Protein AF-A0A8H5HM25-F1 (afdb_monomer_lite)

Structure (mmCIF, N/CA/C/O backbone):
data_AF-A0A8H5HM25-F1
#
_entry.id   AF-A0A8H5HM25-F1
#
loop_
_atom_site.group_PDB
_atom_site.id
_atom_site.type_symbol
_atom_site.label_atom_id
_atom_site.label_alt_id
_atom_site.label_comp_id
_atom_site.label_asym_id
_atom_site.label_entity_id
_atom_site.label_seq_id
_atom_site.pdbx_PDB_ins_code
_atom_site.Cartn_x
_atom_site.Cartn_y
_atom_site.Cartn_z
_atom_site.occupancy
_atom_site.B_iso_or_equiv
_atom_site.auth_seq_id
_atom_site.auth_comp_id
_atom_site.auth_asym_id
_atom_site.auth_atom_id
_atom_site.pdbx_PDB_model_num
ATOM 1 N N . MET A 1 1 ? -2.524 5.135 -5.462 1.00 77.12 1 MET A N 1
ATOM 2 C CA . MET A 1 1 ? -3.216 6.139 -4.609 1.00 77.12 1 MET A CA 1
ATOM 3 C C . MET A 1 1 ? -2.762 6.117 -3.146 1.00 77.12 1 MET A C 1
ATOM 5 O O . MET A 1 1 ? -2.732 7.185 -2.550 1.00 77.12 1 MET A O 1
ATOM 9 N N . PHE A 1 2 ? -2.392 4.978 -2.553 1.00 86.69 2 PHE A N 1
ATOM 10 C CA . PHE A 1 2 ? -1.808 4.938 -1.196 1.00 86.69 2 PHE A CA 1
ATOM 11 C C . PHE A 1 2 ? -0.274 4.960 -1.229 1.00 86.69 2 PHE A C 1
ATOM 13 O O . PHE A 1 2 ? 0.352 5.493 -0.325 1.00 86.69 2 PHE A O 1
ATOM 20 N N . GLU A 1 3 ? 0.310 4.503 -2.332 1.00 87.69 3 GLU A N 1
ATOM 21 C CA . GLU A 1 3 ? 1.732 4.549 -2.685 1.00 87.69 3 GLU A CA 1
ATOM 22 C C . GLU A 1 3 ? 2.298 5.980 -2.701 1.00 87.69 3 GLU A C 1
ATOM 24 O O . GLU A 1 3 ? 3.501 6.180 -2.581 1.00 87.69 3 GLU A O 1
ATOM 29 N N . HIS A 1 4 ? 1.435 6.993 -2.815 1.00 89.25 4 HIS A N 1
ATOM 30 C CA . HIS A 1 4 ? 1.814 8.411 -2.784 1.00 89.25 4 HIS A CA 1
ATOM 31 C C . HIS A 1 4 ? 1.594 9.064 -1.415 1.00 89.25 4 HIS A C 1
ATOM 33 O O . HIS A 1 4 ? 1.880 10.246 -1.237 1.00 89.25 4 HIS A O 1
ATOM 39 N N . MET A 1 5 ? 1.054 8.325 -0.446 1.00 89.56 5 MET A N 1
ATOM 40 C CA . MET A 1 5 ? 0.848 8.811 0.913 1.00 89.56 5 MET A CA 1
ATOM 41 C C . MET A 1 5 ? 2.062 8.460 1.783 1.00 89.56 5 MET A C 1
ATOM 43 O O . MET A 1 5 ? 2.823 7.536 1.491 1.00 89.56 5 MET A O 1
ATOM 47 N N . LYS A 1 6 ? 2.252 9.220 2.866 1.00 86.56 6 LYS A N 1
ATOM 48 C CA . LYS A 1 6 ? 3.346 9.005 3.832 1.00 86.56 6 LYS A CA 1
ATOM 49 C C . LYS A 1 6 ? 2.819 8.783 5.247 1.00 86.56 6 LYS A C 1
ATOM 51 O O . LYS A 1 6 ? 3.175 7.806 5.896 1.00 86.56 6 LYS A O 1
ATOM 56 N N . ASN A 1 7 ? 1.921 9.652 5.715 1.00 89.56 7 ASN A N 1
ATOM 57 C CA . ASN A 1 7 ? 1.334 9.535 7.049 1.00 89.56 7 ASN A CA 1
ATOM 58 C C . ASN A 1 7 ? 0.033 8.716 7.016 1.00 89.56 7 ASN A C 1
ATOM 60 O O . ASN A 1 7 ? -1.070 9.266 6.957 1.00 89.56 7 ASN A O 1
ATOM 64 N N . TYR A 1 8 ? 0.173 7.388 7.041 1.00 87.44 8 TYR A N 1
ATOM 65 C CA . TYR A 1 8 ? -0.972 6.477 7.002 1.00 87.44 8 TYR A CA 1
ATOM 66 C C . TYR A 1 8 ? -1.855 6.580 8.249 1.00 87.44 8 TYR A C 1
ATOM 68 O O . TYR A 1 8 ? -3.067 6.444 8.130 1.00 87.44 8 TYR A O 1
ATOM 76 N N . GLN A 1 9 ? -1.293 6.887 9.422 1.00 85.50 9 GLN A N 1
ATOM 77 C CA . GLN A 1 9 ? -2.059 7.010 10.666 1.00 85.50 9 GLN A CA 1
ATOM 78 C C . GLN A 1 9 ? -3.106 8.128 10.583 1.00 85.50 9 GLN A C 1
ATOM 80 O O . GLN A 1 9 ? -4.294 7.880 10.781 1.00 85.50 9 GLN A O 1
ATOM 85 N N . VAL A 1 10 ? -2.686 9.348 10.236 1.00 89.56 10 VAL A N 1
ATOM 86 C CA . VAL A 1 10 ? -3.601 10.498 10.116 1.00 89.56 10 VAL A CA 1
ATOM 87 C C . VAL A 1 10 ? -4.589 10.294 8.969 1.00 89.56 10 VAL A C 1
ATOM 89 O O . VAL A 1 10 ? -5.765 10.644 9.075 1.00 89.56 10 VAL A O 1
ATOM 92 N N . MET A 1 11 ? -4.135 9.697 7.868 1.00 90.81 11 MET A N 1
ATOM 93 C CA . MET A 1 11 ? -5.006 9.391 6.738 1.00 90.81 11 MET A CA 1
ATOM 94 C C . MET A 1 11 ? -6.093 8.379 7.129 1.00 90.81 11 MET A C 1
ATOM 96 O O . MET A 1 11 ? -7.268 8.651 6.889 1.00 90.81 11 MET A O 1
ATOM 100 N N . PHE A 1 12 ? -5.758 7.278 7.808 1.00 89.00 12 PHE A N 1
ATOM 101 C CA . PHE A 1 12 ? -6.758 6.309 8.264 1.00 89.00 12 PHE A CA 1
ATOM 102 C C . PHE A 1 12 ? -7.696 6.880 9.323 1.00 89.00 12 PHE A C 1
ATOM 104 O O . PHE A 1 12 ? -8.891 6.586 9.286 1.00 89.00 12 PHE A O 1
ATOM 111 N N . GLN A 1 13 ? -7.201 7.757 10.197 1.00 89.38 13 GLN A N 1
ATOM 112 C CA . GLN A 1 13 ? -8.047 8.513 11.114 1.00 89.38 13 GLN A CA 1
ATOM 113 C C . GLN A 1 13 ? -9.059 9.381 10.354 1.00 89.38 13 GLN A C 1
ATOM 115 O O . GLN A 1 13 ? -10.229 9.432 10.717 1.00 89.38 13 GLN A O 1
ATOM 120 N N . LYS A 1 14 ? -8.645 10.049 9.271 1.00 92.00 14 LYS A N 1
ATOM 121 C CA . LYS A 1 14 ? -9.552 10.851 8.438 1.00 92.00 14 LYS A CA 1
ATOM 122 C C . LYS A 1 14 ? -10.577 9.971 7.723 1.00 92.00 14 LYS A C 1
ATOM 124 O O . LYS A 1 14 ? -11.769 10.267 7.779 1.00 92.00 14 LYS A O 1
ATOM 129 N N . VAL A 1 15 ? -10.138 8.870 7.112 1.00 91.19 15 VAL A N 1
ATOM 130 C CA . VAL A 1 15 ? -11.022 7.934 6.400 1.00 91.19 15 VAL A CA 1
ATOM 131 C C . VAL A 1 15 ? -12.040 7.294 7.348 1.00 91.19 15 VAL A C 1
ATOM 133 O O . VAL A 1 15 ? -13.204 7.147 6.982 1.00 91.19 15 VAL A O 1
ATOM 136 N N . SER A 1 16 ? -11.660 6.984 8.591 1.00 89.56 16 SER A N 1
ATOM 137 C CA . SER A 1 16 ? -12.585 6.418 9.581 1.00 89.56 16 SER A CA 1
ATOM 138 C C . SER A 1 16 ? -13.771 7.341 9.882 1.00 89.56 16 SER A C 1
ATOM 140 O O . SER A 1 16 ? -14.866 6.856 10.171 1.00 89.56 16 SER A O 1
ATOM 142 N N . THR A 1 17 ? -13.598 8.663 9.759 1.00 89.75 17 THR A N 1
ATOM 143 C CA . THR A 1 17 ? -14.695 9.625 9.951 1.00 89.75 17 THR A CA 1
ATOM 144 C C . THR A 1 17 ? -15.743 9.570 8.841 1.00 89.75 17 THR A C 1
ATOM 146 O O . THR A 1 17 ? -16.893 9.923 9.091 1.00 89.75 17 THR A O 1
ATOM 149 N N . TRP A 1 18 ? -15.376 9.091 7.649 1.00 92.25 18 TRP A N 1
ATOM 150 C CA . TRP A 1 18 ? -16.288 8.925 6.514 1.00 92.25 18 TRP A CA 1
ATOM 151 C C . TRP A 1 18 ? -17.100 7.628 6.597 1.00 92.25 18 TRP A C 1
ATOM 153 O O . TRP A 1 18 ? -18.157 7.518 5.979 1.00 92.25 18 TRP A O 1
ATOM 163 N N . LEU A 1 19 ? -16.630 6.642 7.368 1.00 88.81 19 LEU A N 1
ATOM 164 C CA . LEU A 1 19 ? -17.319 5.367 7.550 1.00 88.81 19 LEU A CA 1
ATOM 165 C C . LEU A 1 19 ? -18.410 5.474 8.622 1.00 88.81 19 LEU A C 1
ATOM 167 O O . LEU A 1 19 ? -18.184 6.002 9.721 1.00 88.81 19 LEU A O 1
ATOM 171 N N . ARG A 1 20 ? -19.585 4.898 8.323 1.00 85.69 20 ARG A N 1
ATOM 172 C CA . ARG A 1 20 ? -20.690 4.804 9.287 1.00 85.69 20 ARG A CA 1
ATOM 173 C C . ARG A 1 20 ? -20.220 4.069 10.549 1.00 85.69 20 ARG A C 1
ATOM 175 O O . ARG A 1 20 ? -19.565 3.030 10.436 1.00 85.69 20 ARG A O 1
ATOM 182 N N . PRO A 1 21 ? -20.535 4.584 11.749 1.00 78.06 21 PRO A N 1
ATOM 183 C CA . PRO A 1 21 ? -20.219 3.889 12.987 1.00 78.06 21 PRO A CA 1
ATOM 184 C C . PRO A 1 21 ? -21.035 2.597 13.095 1.00 78.06 21 PRO A C 1
ATOM 186 O O . PRO A 1 21 ? -22.184 2.543 12.654 1.00 78.06 21 PRO A O 1
ATOM 189 N N . LYS A 1 22 ? -20.461 1.565 13.721 1.00 69.88 22 LYS A N 1
ATOM 190 C CA . LYS A 1 22 ? -21.184 0.316 13.984 1.00 69.88 22 LYS A CA 1
ATOM 191 C C . LYS A 1 22 ? -22.327 0.555 14.969 1.00 69.88 22 LYS A C 1
ATOM 193 O O . LYS A 1 22 ? -22.091 0.896 16.133 1.00 69.88 22 LYS A O 1
ATOM 198 N N . LEU A 1 23 ? -23.556 0.347 14.501 1.00 65.31 23 LEU A N 1
ATOM 199 C CA . LEU A 1 23 ? -24.778 0.535 15.287 1.00 65.31 23 LEU A CA 1
ATOM 200 C C . LEU A 1 23 ? -25.023 -0.626 16.271 1.00 65.31 23 LEU A C 1
ATOM 202 O O . LEU A 1 23 ? -25.541 -0.392 17.359 1.00 65.31 23 LEU A O 1
ATOM 206 N N . SER A 1 24 ? -24.588 -1.853 15.951 1.00 62.50 24 SER A N 1
ATOM 207 C CA . SER A 1 24 ? -24.799 -3.054 16.777 1.00 62.50 24 SER A CA 1
ATOM 208 C C . SER A 1 24 ? -23.569 -3.979 16.794 1.00 62.50 24 SER A C 1
ATOM 210 O O . SER A 1 24 ? -22.938 -4.148 15.753 1.00 62.50 24 SER A O 1
ATOM 212 N N . PRO A 1 25 ? -23.241 -4.632 17.929 1.00 61.81 25 PRO A N 1
ATOM 213 C CA . PRO A 1 25 ? -22.220 -5.685 17.987 1.00 61.81 25 PRO A CA 1
ATOM 214 C C . PRO A 1 25 ? -22.569 -6.943 17.172 1.00 61.81 25 PRO A C 1
ATOM 216 O O . PRO A 1 25 ? -21.678 -7.730 16.866 1.00 61.81 25 PRO A O 1
ATOM 219 N N . ALA A 1 26 ? -23.853 -7.155 16.854 1.00 59.72 26 ALA A N 1
ATOM 220 C CA . ALA A 1 26 ? -24.367 -8.404 16.289 1.00 59.72 26 ALA A CA 1
ATOM 221 C C . ALA A 1 26 ? -24.619 -8.368 14.768 1.00 59.72 26 ALA A C 1
ATOM 223 O O . ALA A 1 26 ? -24.845 -9.416 14.166 1.00 59.72 26 ALA A O 1
ATOM 224 N N . ALA A 1 27 ? -24.574 -7.200 14.119 1.00 52.84 27 ALA A N 1
ATOM 225 C CA . ALA A 1 27 ? -24.910 -7.075 12.700 1.00 52.84 27 ALA A CA 1
ATOM 226 C C . ALA A 1 27 ? -23.651 -6.918 11.835 1.00 52.84 27 ALA A C 1
ATOM 228 O O . ALA A 1 27 ? -23.070 -5.844 11.754 1.00 52.84 27 ALA A O 1
ATOM 229 N N . ARG A 1 28 ? -23.251 -7.999 11.153 1.00 58.69 28 ARG A N 1
ATOM 230 C CA . ARG A 1 28 ? -22.136 -8.009 10.184 1.00 58.69 28 ARG A CA 1
ATOM 231 C C . ARG A 1 28 ? -22.539 -7.485 8.794 1.00 58.69 28 ARG A C 1
ATOM 233 O O . ARG A 1 28 ? -21.666 -7.221 7.976 1.00 58.69 28 ARG A O 1
ATOM 240 N N . ALA A 1 29 ? -23.843 -7.390 8.521 1.00 61.88 29 ALA A N 1
ATOM 241 C CA . ALA A 1 29 ? -24.389 -7.056 7.203 1.00 61.88 29 ALA A CA 1
ATOM 242 C C . ALA A 1 29 ? -24.449 -5.541 6.918 1.00 61.88 29 ALA A C 1
ATOM 244 O O . ALA A 1 29 ? -24.322 -5.150 5.763 1.00 61.88 29 ALA A O 1
ATOM 245 N N . ASP A 1 30 ? -24.566 -4.700 7.955 1.00 68.38 30 ASP A N 1
ATOM 246 C CA . ASP A 1 30 ? -24.730 -3.240 7.810 1.00 68.38 30 ASP A CA 1
ATOM 247 C C . ASP A 1 30 ? -23.436 -2.436 8.048 1.00 68.38 30 ASP A C 1
ATOM 249 O O . ASP A 1 30 ? -23.432 -1.198 7.986 1.00 68.38 30 ASP A O 1
ATOM 253 N N . ASP A 1 31 ? -22.326 -3.127 8.318 1.00 75.94 31 ASP A N 1
ATOM 254 C CA . ASP A 1 31 ? -21.033 -2.506 8.596 1.00 75.94 31 ASP A CA 1
ATOM 255 C C . ASP A 1 31 ? -20.507 -1.738 7.375 1.00 75.94 31 ASP A C 1
ATOM 257 O O . ASP A 1 31 ? -20.460 -2.246 6.254 1.00 75.94 31 ASP A O 1
ATOM 261 N N . ALA A 1 32 ? -20.044 -0.505 7.598 1.00 85.81 32 ALA A N 1
ATOM 262 C CA . ALA A 1 32 ? -19.276 0.212 6.589 1.00 85.81 32 ALA A CA 1
ATOM 263 C C . ALA A 1 32 ? -17.871 -0.401 6.481 1.00 85.81 32 ALA A C 1
ATOM 265 O O . ALA A 1 32 ? -17.160 -0.549 7.484 1.00 85.81 32 ALA A O 1
ATOM 266 N N . LEU A 1 33 ? -17.484 -0.743 5.252 1.00 86.31 33 LEU A N 1
ATOM 267 C CA . LEU A 1 33 ? -16.192 -1.332 4.928 1.00 86.31 33 LEU A CA 1
ATOM 268 C C . LEU A 1 33 ? -15.398 -0.404 4.012 1.00 86.31 33 LEU A C 1
ATOM 270 O O . LEU A 1 33 ? -15.945 0.225 3.109 1.00 86.31 33 LEU A O 1
ATOM 274 N N . LEU A 1 34 ? -14.093 -0.360 4.242 1.00 88.00 34 LEU A N 1
ATOM 275 C CA . LEU A 1 34 ? -13.111 0.242 3.357 1.00 88.00 34 LEU A CA 1
ATOM 276 C C . LEU A 1 34 ? -12.364 -0.881 2.640 1.00 88.00 34 LEU A C 1
ATOM 278 O O . LEU A 1 34 ? -11.766 -1.736 3.294 1.00 88.00 34 LEU A O 1
ATOM 282 N N . PHE A 1 35 ? -12.384 -0.856 1.310 1.00 90.62 35 PHE A N 1
ATOM 283 C CA . PHE A 1 35 ? -11.552 -1.712 0.472 1.00 90.62 35 PHE A CA 1
ATOM 284 C C . PHE A 1 35 ? -10.353 -0.924 -0.051 1.00 90.62 35 PHE A C 1
ATOM 286 O O . PHE A 1 35 ? -10.521 0.179 -0.571 1.00 90.62 35 PHE A O 1
ATOM 293 N N . ILE A 1 36 ? -9.154 -1.487 0.082 1.00 89.00 36 ILE A N 1
ATOM 294 C CA . ILE A 1 36 ? -7.916 -0.898 -0.437 1.00 89.00 36 ILE A CA 1
ATOM 295 C C . ILE A 1 36 ? -7.251 -1.916 -1.340 1.00 89.00 36 ILE A C 1
ATOM 297 O O . ILE A 1 36 ? -6.913 -3.000 -0.873 1.00 89.00 36 ILE A O 1
ATOM 301 N N . GLN A 1 37 ? -7.029 -1.534 -2.593 1.00 90.56 37 GLN A N 1
ATOM 302 C CA . GLN A 1 37 ? -6.068 -2.180 -3.477 1.00 90.56 37 GLN A CA 1
ATOM 303 C C . GLN A 1 37 ? -4.798 -1.328 -3.503 1.00 90.56 37 GLN A C 1
ATOM 305 O O . GLN A 1 37 ? -4.877 -0.112 -3.698 1.00 90.56 37 GLN A O 1
ATOM 310 N N . VAL A 1 38 ? -3.644 -1.951 -3.290 1.00 88.94 38 VAL A N 1
ATOM 311 C CA . VAL A 1 38 ? -2.350 -1.264 -3.256 1.00 88.94 38 VAL A CA 1
ATOM 312 C C . VAL A 1 38 ? -1.256 -2.171 -3.808 1.00 88.94 38 VAL A C 1
ATOM 314 O O . VAL A 1 38 ? -1.215 -3.363 -3.485 1.00 88.94 38 VAL A O 1
ATOM 317 N N . PHE A 1 39 ? -0.354 -1.605 -4.607 1.00 89.81 39 PHE A N 1
ATOM 318 C CA . PHE A 1 39 ? 0.863 -2.298 -5.004 1.00 89.81 39 PHE A CA 1
ATOM 319 C C . PHE A 1 39 ? 1.792 -2.419 -3.800 1.00 89.81 39 PHE A C 1
ATOM 321 O O . PHE A 1 39 ? 2.014 -1.455 -3.073 1.00 89.81 39 PHE A O 1
ATOM 328 N N . CYS A 1 40 ? 2.352 -3.601 -3.587 1.00 87.62 40 CYS A N 1
ATOM 329 C CA . CYS A 1 40 ? 3.255 -3.873 -2.486 1.00 87.62 40 CYS A CA 1
ATOM 330 C C . CYS A 1 40 ? 4.400 -4.808 -2.885 1.00 87.62 40 CYS A C 1
ATOM 332 O O . CYS A 1 40 ? 4.284 -5.672 -3.763 1.00 87.62 40 CYS A O 1
ATOM 334 N N . HIS A 1 41 ? 5.503 -4.688 -2.156 1.00 87.00 41 HIS A N 1
ATOM 335 C CA . HIS A 1 41 ? 6.510 -5.728 -2.072 1.00 87.00 41 HIS A CA 1
ATOM 336 C C . HIS A 1 41 ? 6.059 -6.815 -1.086 1.00 87.00 41 HIS A C 1
ATOM 338 O O . HIS A 1 41 ? 5.285 -6.567 -0.158 1.00 87.00 41 HIS A O 1
ATOM 344 N N . ARG A 1 42 ? 6.575 -8.037 -1.246 1.00 81.12 42 ARG A N 1
ATOM 345 C CA . ARG A 1 42 ? 6.178 -9.176 -0.405 1.00 81.12 42 ARG A CA 1
ATOM 346 C C . ARG A 1 42 ? 6.459 -8.947 1.084 1.00 81.12 42 ARG A C 1
ATOM 348 O O . ARG A 1 42 ? 5.668 -9.382 1.910 1.00 81.12 42 ARG A O 1
ATOM 355 N N . SER A 1 43 ? 7.575 -8.298 1.414 1.00 78.06 43 SER A N 1
ATOM 356 C CA . SER A 1 43 ? 8.066 -8.228 2.801 1.00 78.06 43 SER A CA 1
ATOM 357 C C . SER A 1 43 ? 8.853 -6.971 3.165 1.00 78.06 43 SER A C 1
ATOM 359 O O . SER A 1 43 ? 9.265 -6.835 4.306 1.00 78.06 43 SER A O 1
ATOM 361 N N . MET A 1 44 ? 9.135 -6.083 2.211 1.00 82.25 44 MET A N 1
ATOM 362 C CA . MET A 1 44 ? 10.075 -4.980 2.441 1.00 82.25 44 MET A CA 1
ATOM 363 C C . MET A 1 44 ? 9.474 -3.680 1.933 1.00 82.25 44 MET A C 1
ATOM 365 O O . MET A 1 44 ? 9.356 -3.535 0.717 1.00 82.25 44 MET A O 1
ATOM 369 N N . PRO A 1 45 ? 9.064 -2.768 2.826 1.00 87.31 45 PRO A N 1
ATOM 370 C CA . PRO A 1 45 ? 8.626 -1.452 2.414 1.00 87.31 45 PRO A CA 1
ATOM 371 C C . PRO A 1 45 ? 9.847 -0.580 2.096 1.00 87.31 45 PRO A C 1
ATOM 373 O O . PRO A 1 45 ? 10.860 -0.654 2.790 1.00 87.31 45 PRO A O 1
ATOM 376 N N . TYR A 1 46 ? 9.758 0.257 1.068 1.00 87.12 46 TYR A N 1
ATOM 377 C CA . TYR A 1 46 ? 10.812 1.214 0.719 1.00 87.12 46 TYR A CA 1
ATOM 378 C C . TYR A 1 46 ? 10.234 2.458 0.039 1.00 87.12 46 TYR A C 1
ATOM 380 O O . TYR A 1 46 ? 9.111 2.446 -0.471 1.00 87.12 46 TYR A O 1
ATOM 388 N N . HIS A 1 47 ? 10.985 3.557 0.056 1.00 89.88 47 HIS A N 1
ATOM 389 C CA . HIS A 1 47 ? 10.652 4.761 -0.700 1.00 89.88 47 HIS A CA 1
ATOM 390 C C . HIS A 1 47 ? 11.301 4.721 -2.079 1.00 89.88 47 HIS A C 1
ATOM 392 O O . HIS A 1 47 ? 12.317 4.065 -2.266 1.00 89.88 47 HIS A O 1
ATOM 398 N N . PHE A 1 48 ? 10.676 5.389 -3.042 1.00 88.00 48 PHE A N 1
ATOM 399 C CA . PHE A 1 48 ? 11.281 5.628 -4.344 1.00 88.00 48 PHE A CA 1
ATOM 400 C C . PHE A 1 48 ? 11.968 6.991 -4.306 1.00 88.00 48 PHE A C 1
ATOM 402 O O . PHE A 1 48 ? 11.296 8.027 -4.386 1.00 88.00 48 PHE A O 1
ATOM 409 N N . GLU A 1 49 ? 13.287 6.984 -4.141 1.00 85.56 49 GLU A N 1
ATOM 410 C CA . GLU A 1 49 ? 14.103 8.187 -4.011 1.00 85.56 49 GLU A CA 1
ATOM 411 C C . GLU A 1 49 ? 14.818 8.538 -5.322 1.00 85.56 49 GLU A C 1
ATOM 413 O O . GLU A 1 49 ? 15.051 7.707 -6.209 1.00 85.56 49 GLU A O 1
ATOM 418 N N . GLU A 1 50 ? 15.163 9.818 -5.465 1.00 75.56 50 GLU A N 1
ATOM 419 C CA . GLU A 1 50 ? 15.971 10.289 -6.584 1.00 75.56 50 GLU A CA 1
ATOM 420 C C . GLU A 1 50 ? 17.400 9.753 -6.437 1.00 75.56 50 GLU A C 1
ATOM 422 O O . GLU A 1 50 ? 18.198 10.258 -5.656 1.00 75.56 50 GLU A O 1
ATOM 427 N N . GLY A 1 51 ? 17.721 8.695 -7.182 1.00 77.88 51 GLY A N 1
ATOM 428 C CA . GLY A 1 51 ? 19.017 8.013 -7.075 1.00 77.88 51 GLY A CA 1
ATOM 429 C C . GLY A 1 51 ? 18.906 6.496 -7.178 1.00 77.88 51 GLY A C 1
ATOM 430 O O . GLY A 1 51 ? 19.849 5.852 -7.633 1.00 77.88 51 GLY A O 1
ATOM 431 N N . ASP A 1 52 ? 17.717 5.942 -6.919 1.00 80.44 52 ASP A N 1
ATOM 432 C CA . ASP A 1 52 ? 17.417 4.499 -6.976 1.00 80.44 52 ASP A CA 1
ATOM 433 C C . ASP A 1 52 ? 17.328 3.935 -8.411 1.00 80.44 52 ASP A C 1
ATOM 435 O O . ASP A 1 52 ? 16.789 2.856 -8.669 1.00 80.44 52 ASP A O 1
ATOM 439 N N . GLY A 1 53 ? 17.860 4.678 -9.380 1.00 81.94 53 GLY A N 1
ATOM 440 C CA . GLY A 1 53 ? 17.870 4.340 -10.793 1.00 81.94 53 GLY A CA 1
ATOM 441 C C . GLY A 1 53 ? 16.725 4.958 -11.594 1.00 81.94 53 GLY A C 1
ATOM 442 O O . GLY A 1 53 ? 15.815 5.615 -11.087 1.00 81.94 53 GLY A O 1
ATOM 443 N N . TRP A 1 54 ? 16.788 4.727 -12.904 1.00 81.62 54 TRP A N 1
ATOM 444 C CA . TRP A 1 54 ? 15.927 5.382 -13.889 1.00 81.62 54 TRP A CA 1
ATOM 445 C C . TRP A 1 54 ? 14.429 5.129 -13.653 1.00 81.62 54 TRP A C 1
ATOM 447 O O . TRP A 1 54 ? 13.619 6.038 -13.808 1.00 81.62 54 TRP A O 1
ATOM 457 N N . MET A 1 55 ? 14.049 3.917 -13.231 1.00 77.56 55 MET A N 1
ATOM 458 C CA . MET A 1 55 ? 12.644 3.572 -12.971 1.00 77.56 55 MET A CA 1
ATOM 459 C C . MET A 1 55 ? 12.049 4.388 -11.821 1.00 77.56 55 MET A C 1
ATOM 461 O O . MET A 1 55 ? 10.947 4.918 -11.960 1.00 77.56 55 MET A O 1
ATOM 465 N N . ALA A 1 56 ? 12.779 4.515 -10.708 1.00 83.31 56 ALA A N 1
ATOM 466 C CA . ALA A 1 56 ? 12.339 5.327 -9.581 1.00 83.31 56 ALA A CA 1
ATOM 467 C C . ALA A 1 56 ? 12.162 6.786 -10.019 1.00 83.31 56 ALA A C 1
ATOM 469 O O . ALA A 1 56 ? 11.092 7.340 -9.813 1.00 83.31 56 ALA A O 1
ATOM 470 N N . GLN A 1 57 ? 13.143 7.337 -10.741 1.00 83.06 57 GLN A N 1
ATOM 471 C CA . GLN A 1 57 ? 13.168 8.736 -11.187 1.00 83.06 57 GLN A CA 1
ATOM 472 C C . GLN A 1 57 ? 12.086 9.119 -12.213 1.00 83.06 57 GLN A C 1
ATOM 474 O O . GLN A 1 57 ? 11.651 10.269 -12.242 1.00 83.06 57 GLN A O 1
ATOM 479 N N . ASN A 1 58 ? 11.669 8.197 -13.087 1.00 79.50 58 ASN A N 1
ATOM 480 C CA . ASN A 1 58 ? 10.751 8.524 -14.189 1.00 79.50 58 ASN A CA 1
ATOM 481 C C . ASN A 1 58 ? 9.301 8.118 -13.913 1.00 79.50 58 ASN A C 1
ATOM 483 O O . ASN A 1 58 ? 8.390 8.729 -14.465 1.00 79.50 58 ASN A O 1
ATOM 487 N N . PHE A 1 59 ? 9.074 7.105 -13.071 1.00 79.94 59 PHE A N 1
ATOM 488 C CA . PHE A 1 59 ? 7.729 6.571 -12.834 1.00 79.94 59 PHE A CA 1
ATOM 489 C C . PHE A 1 59 ? 7.245 6.718 -11.395 1.00 79.94 59 PHE A C 1
ATOM 491 O O . PHE A 1 59 ? 6.043 6.864 -11.182 1.00 79.94 59 PHE A O 1
ATOM 498 N N . PHE A 1 60 ? 8.142 6.666 -10.408 1.00 83.12 60 PHE A N 1
ATOM 499 C CA . PHE A 1 60 ? 7.742 6.502 -9.009 1.00 83.12 60 PHE A CA 1
ATOM 500 C C . PHE A 1 60 ? 8.291 7.562 -8.053 1.00 83.12 60 PHE A C 1
ATOM 502 O O . PHE A 1 60 ? 8.099 7.417 -6.849 1.00 83.12 60 PHE A O 1
ATOM 509 N N . SER A 1 61 ? 8.931 8.619 -8.552 1.00 85.81 61 SER A N 1
ATOM 510 C CA . SER A 1 61 ? 9.620 9.634 -7.747 1.00 85.81 61 SER A CA 1
ATOM 511 C C . SER A 1 61 ? 8.772 10.151 -6.590 1.00 85.81 61 SER A C 1
ATOM 513 O O . SER A 1 61 ? 7.629 10.576 -6.773 1.00 85.81 61 SER A O 1
ATOM 515 N N . GLY A 1 62 ? 9.328 10.087 -5.378 1.00 85.00 62 GLY A N 1
ATOM 516 C CA . GLY A 1 62 ? 8.659 10.510 -4.144 1.00 85.00 62 GLY A CA 1
ATOM 517 C C . GLY A 1 62 ? 7.617 9.518 -3.611 1.00 85.00 62 GLY A C 1
ATOM 518 O O . GLY A 1 62 ? 7.058 9.720 -2.528 1.00 85.00 62 GLY A O 1
ATOM 519 N N . GLY A 1 63 ? 7.369 8.422 -4.326 1.00 89.31 63 GLY A N 1
ATOM 520 C CA . GLY A 1 63 ? 6.459 7.357 -3.937 1.00 89.31 63 GLY A CA 1
ATOM 521 C C . GLY A 1 63 ? 6.986 6.477 -2.804 1.00 89.31 63 GLY A C 1
ATOM 522 O O . GLY A 1 63 ? 8.074 6.652 -2.249 1.00 89.31 63 GLY A O 1
ATOM 523 N N . THR A 1 64 ? 6.168 5.505 -2.440 1.00 89.38 64 THR A N 1
ATOM 524 C CA . THR A 1 64 ? 6.454 4.465 -1.460 1.00 89.38 64 THR A CA 1
ATOM 525 C C . THR A 1 64 ? 5.966 3.150 -2.040 1.00 89.38 64 THR A C 1
ATOM 527 O O . THR A 1 64 ? 4.847 3.087 -2.543 1.00 89.38 64 THR A O 1
ATOM 530 N N . MET A 1 65 ? 6.778 2.106 -1.936 1.00 90.81 65 MET A N 1
ATOM 531 C CA . MET A 1 65 ? 6.348 0.724 -2.078 1.00 90.81 65 MET A CA 1
ATOM 532 C C . MET A 1 65 ? 6.058 0.175 -0.675 1.00 90.81 65 MET A C 1
ATOM 534 O O . MET A 1 65 ? 6.996 -0.057 0.087 1.00 90.81 65 MET A O 1
ATOM 538 N N . PRO A 1 66 ? 4.788 -0.006 -0.282 1.00 88.06 66 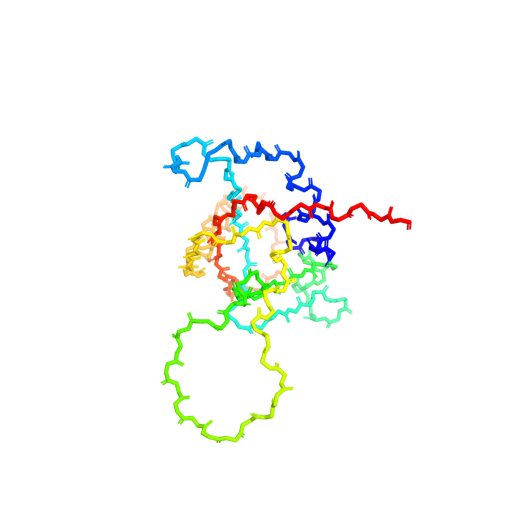PRO A N 1
ATOM 539 C CA . PRO A 1 66 ? 4.432 -0.720 0.937 1.00 88.06 66 PRO A CA 1
ATOM 540 C C . PRO A 1 66 ? 4.914 -2.170 0.920 1.00 88.06 66 PRO A C 1
ATOM 542 O O . PRO A 1 66 ? 5.084 -2.771 -0.141 1.00 88.06 66 PRO A O 1
ATOM 545 N N . SER A 1 67 ? 5.038 -2.778 2.094 1.00 85.00 67 SER A N 1
ATOM 546 C CA . SER A 1 67 ? 5.026 -4.233 2.217 1.00 85.00 67 SER A CA 1
ATOM 547 C C . SER A 1 67 ? 3.598 -4.738 2.414 1.00 85.00 67 SER A C 1
ATOM 549 O O . SER A 1 67 ? 2.727 -4.007 2.890 1.00 85.00 67 SER A O 1
ATOM 551 N N . HIS A 1 68 ? 3.345 -5.999 2.063 1.00 81.62 68 HIS A N 1
ATOM 552 C CA . HIS A 1 68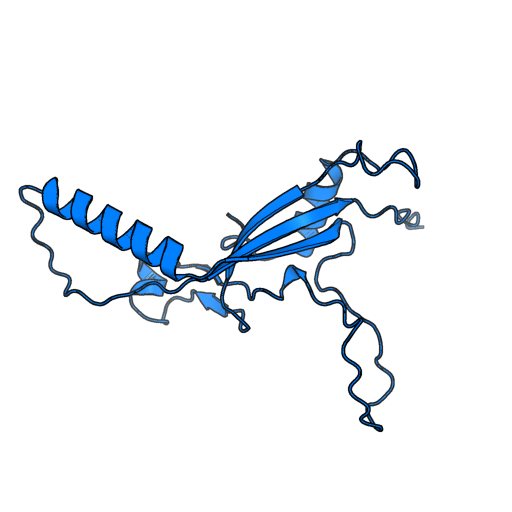 ? 2.033 -6.621 2.264 1.00 81.62 68 HIS A CA 1
ATOM 553 C C . HIS A 1 68 ? 1.565 -6.566 3.732 1.00 81.62 68 HIS A C 1
ATOM 555 O O . HIS A 1 68 ? 0.376 -6.421 4.013 1.00 81.62 68 HIS A O 1
ATOM 561 N N . ASP A 1 69 ? 2.505 -6.645 4.672 1.00 79.00 69 ASP A N 1
ATOM 562 C CA . ASP A 1 69 ? 2.255 -6.634 6.110 1.00 79.00 69 ASP A CA 1
ATOM 563 C C . ASP A 1 69 ? 2.222 -5.232 6.743 1.00 79.00 69 ASP A C 1
ATOM 565 O O . ASP A 1 69 ? 1.867 -5.112 7.919 1.00 79.00 69 ASP A O 1
ATOM 569 N N . LEU A 1 70 ? 2.501 -4.167 5.976 1.00 80.69 70 LEU A N 1
ATOM 570 C CA . LEU A 1 70 ? 2.569 -2.787 6.480 1.00 80.69 70 LEU A CA 1
ATOM 571 C C . LEU A 1 70 ? 1.273 -2.358 7.186 1.00 80.69 70 LEU A C 1
ATOM 573 O O . LEU A 1 70 ? 1.299 -1.634 8.177 1.00 80.69 70 LEU A O 1
ATOM 577 N N . PHE A 1 71 ? 0.129 -2.835 6.695 1.00 73.19 71 PHE A N 1
ATOM 578 C CA . PHE A 1 71 ? -1.190 -2.564 7.277 1.00 73.19 71 PHE A CA 1
ATOM 579 C C . PHE A 1 71 ? -1.680 -3.682 8.215 1.00 73.19 71 PHE A C 1
ATOM 581 O O . PHE A 1 71 ? -2.732 -3.554 8.846 1.00 73.19 71 PHE A O 1
ATOM 588 N N . TYR A 1 72 ? -0.934 -4.787 8.301 1.00 65.12 72 TYR A N 1
ATOM 589 C CA . TYR A 1 72 ? -1.398 -6.055 8.854 1.00 65.12 72 TYR A CA 1
ATOM 590 C C . TYR A 1 72 ? -0.971 -6.309 10.297 1.00 65.12 72 TYR A C 1
ATOM 592 O O . TYR A 1 72 ? -1.734 -6.967 10.991 1.00 65.12 72 TYR A O 1
ATOM 600 N N . PHE A 1 73 ? 0.198 -5.847 10.758 1.00 51.44 73 PHE A N 1
ATOM 601 C CA . PHE A 1 73 ? 0.886 -6.530 11.868 1.00 51.44 73 PHE A CA 1
ATOM 602 C C . PHE A 1 73 ? 0.086 -6.692 13.177 1.00 51.44 73 PHE A C 1
ATOM 604 O O . PHE A 1 73 ? 0.158 -5.891 14.094 1.00 51.44 73 PHE A O 1
ATOM 611 N N . SER A 1 74 ? -0.628 -7.804 13.301 1.00 41.91 74 SER A N 1
ATOM 612 C CA . SER A 1 74 ? -1.148 -8.352 14.544 1.00 41.91 74 SER A CA 1
ATOM 613 C C . SER A 1 74 ? -0.479 -9.723 14.692 1.00 41.91 74 SER A C 1
ATOM 615 O O . SER A 1 74 ? -0.763 -10.614 13.890 1.00 41.91 74 SER A O 1
ATOM 617 N N . PRO A 1 75 ? 0.450 -9.939 15.641 1.00 41.44 75 PRO A N 1
ATOM 618 C CA . PRO A 1 75 ? 0.979 -11.245 15.958 1.00 41.44 75 PRO A CA 1
ATOM 619 C C . PRO A 1 75 ? -0.060 -11.960 16.815 1.00 41.44 75 PRO A C 1
ATOM 621 O O . PRO A 1 75 ? -0.003 -11.950 18.039 1.00 41.44 75 PRO A O 1
ATOM 624 N N . LEU A 1 76 ? -1.028 -12.584 16.161 1.00 38.91 76 LEU A N 1
ATOM 625 C CA . LEU A 1 76 ? -1.790 -13.666 16.759 1.00 38.91 76 LEU A CA 1
ATOM 626 C C . LEU A 1 76 ? -1.987 -14.742 15.699 1.00 38.91 76 LEU A C 1
ATOM 628 O O . LEU A 1 76 ? -2.957 -14.699 14.956 1.00 38.91 76 LEU A O 1
ATOM 632 N N . SER A 1 77 ? -1.013 -15.661 15.652 1.00 40.91 77 SER A N 1
ATOM 633 C CA . SER A 1 77 ? -1.158 -17.115 15.447 1.00 40.91 77 SER A CA 1
ATOM 634 C C . SER A 1 77 ? 0.017 -17.712 14.656 1.00 40.91 77 SER A C 1
ATOM 636 O O . SER A 1 77 ? -0.144 -18.182 13.533 1.00 40.91 77 SER A O 1
ATOM 638 N N . TYR A 1 78 ? 1.208 -17.734 15.253 1.00 36.56 78 TYR A N 1
ATOM 639 C CA . TYR A 1 78 ? 2.196 -18.771 14.959 1.00 36.56 78 TYR A CA 1
ATOM 640 C C . TYR A 1 78 ? 2.680 -19.308 16.303 1.00 36.56 78 TYR A C 1
ATOM 642 O O . TYR A 1 78 ? 3.290 -18.580 17.081 1.00 36.56 78 TYR A O 1
ATOM 650 N N . ASN A 1 79 ? 2.355 -20.568 16.599 1.00 38.78 79 ASN A N 1
ATOM 651 C CA . ASN A 1 79 ? 2.966 -21.300 17.704 1.00 38.78 79 ASN A CA 1
ATOM 652 C C . ASN A 1 79 ? 4.443 -21.513 17.358 1.00 38.78 79 ASN A C 1
ATOM 654 O O . ASN A 1 79 ? 4.805 -22.518 16.751 1.00 38.78 79 ASN A O 1
ATOM 658 N N . VAL A 1 80 ? 5.293 -20.562 17.728 1.00 40.28 80 VAL A N 1
ATOM 659 C CA . VAL A 1 80 ? 6.731 -20.788 17.843 1.00 40.28 80 VAL A CA 1
ATOM 660 C C . VAL A 1 80 ? 7.038 -20.755 19.329 1.00 40.28 80 VAL A C 1
ATOM 662 O O . VAL A 1 80 ? 7.090 -19.699 19.952 1.00 40.28 80 VAL A O 1
ATOM 665 N N . SER A 1 81 ? 7.190 -21.944 19.908 1.00 44.91 81 SER A N 1
ATOM 666 C CA . SER A 1 81 ? 7.849 -22.087 21.197 1.00 44.91 81 SER A CA 1
ATOM 667 C C . SER A 1 81 ? 9.314 -21.730 20.991 1.00 44.91 81 SER A C 1
ATOM 669 O O . SER A 1 81 ? 10.081 -22.543 20.488 1.00 44.91 81 SER A O 1
ATOM 671 N N . LEU A 1 82 ? 9.690 -20.508 21.343 1.00 37.84 82 LEU A N 1
ATOM 672 C CA . LEU A 1 82 ? 11.057 -20.197 21.723 1.00 37.84 82 LEU A CA 1
ATOM 673 C C . LEU A 1 82 ? 10.980 -19.326 22.967 1.00 37.84 82 LEU A C 1
ATOM 675 O O . LEU A 1 82 ? 10.653 -18.142 22.928 1.00 37.84 82 LEU A O 1
ATOM 679 N N . ALA A 1 83 ? 11.229 -19.988 24.093 1.00 40.62 83 ALA A N 1
ATOM 680 C CA . ALA A 1 83 ? 11.556 -19.344 25.345 1.00 40.62 83 ALA A CA 1
ATOM 681 C C . ALA A 1 83 ? 12.636 -18.278 25.107 1.00 40.62 83 ALA A C 1
ATOM 683 O O . ALA A 1 83 ? 13.526 -18.474 24.282 1.00 40.62 83 ALA A O 1
ATOM 684 N N . SER A 1 84 ? 12.568 -17.197 25.885 1.00 42.72 84 SER A N 1
ATOM 685 C CA . SER A 1 84 ? 13.516 -16.075 25.951 1.00 42.72 84 SER A CA 1
ATOM 686 C C . SER A 1 84 ? 13.436 -15.008 24.849 1.00 42.72 84 SER A C 1
ATOM 688 O O . SER A 1 84 ? 14.395 -14.775 24.129 1.00 42.72 84 SER A O 1
ATOM 690 N N . TYR A 1 85 ? 12.336 -14.249 24.812 1.00 35.94 85 TYR A N 1
ATOM 691 C CA . TYR A 1 85 ? 12.398 -12.828 24.446 1.00 35.94 85 TYR A CA 1
ATOM 692 C C . TYR A 1 85 ? 11.637 -11.988 25.477 1.00 35.94 85 TYR A C 1
ATOM 694 O O . TYR A 1 85 ? 10.639 -12.409 26.053 1.00 35.94 85 TYR A O 1
ATOM 702 N N . THR A 1 86 ? 12.217 -10.841 25.797 1.00 34.19 86 THR A N 1
ATOM 703 C CA . THR A 1 86 ? 11.872 -9.950 26.904 1.00 34.19 86 THR A CA 1
ATOM 704 C C . THR A 1 86 ? 10.562 -9.192 26.678 1.00 34.19 86 THR A C 1
ATOM 706 O O . THR A 1 86 ? 10.226 -8.828 25.556 1.00 34.19 86 THR A O 1
ATOM 709 N N . LEU A 1 87 ? 9.866 -8.904 27.787 1.00 35.53 87 LEU A N 1
ATOM 710 C CA . LEU A 1 87 ? 8.606 -8.156 27.921 1.00 35.53 87 LEU A CA 1
ATOM 711 C C . LEU A 1 87 ? 8.574 -6.804 27.166 1.00 35.53 87 LEU A C 1
ATOM 713 O O . LEU A 1 87 ? 8.715 -5.733 27.755 1.00 35.53 87 LEU A O 1
ATOM 717 N N . ARG A 1 88 ? 8.327 -6.850 25.857 1.00 35.94 88 ARG A N 1
ATOM 718 C CA . ARG A 1 88 ? 7.696 -5.791 25.045 1.00 35.94 88 ARG A CA 1
ATOM 719 C C . ARG A 1 88 ? 6.628 -6.415 24.138 1.00 35.94 88 ARG A C 1
ATOM 721 O O . ARG A 1 88 ? 6.489 -6.068 22.969 1.00 35.94 88 ARG A O 1
ATOM 728 N N . ASP A 1 89 ? 5.868 -7.344 24.711 1.00 37.22 89 ASP A N 1
ATOM 729 C CA . ASP A 1 89 ? 4.729 -8.010 24.087 1.00 37.22 89 ASP A CA 1
ATOM 730 C C . ASP A 1 89 ? 3.521 -7.072 24.004 1.00 37.22 89 ASP A C 1
ATOM 732 O O . ASP A 1 89 ? 2.611 -7.097 24.831 1.00 37.22 89 ASP A O 1
ATOM 736 N N . HIS A 1 90 ? 3.488 -6.258 22.952 1.00 41.34 90 HIS A N 1
ATOM 737 C CA . HIS A 1 90 ? 2.227 -5.847 22.354 1.00 41.34 90 HIS A CA 1
ATOM 738 C C . HIS A 1 90 ? 2.267 -6.107 20.845 1.00 41.34 90 HIS A C 1
ATOM 740 O O . HIS A 1 90 ? 3.102 -5.529 20.150 1.00 41.34 90 HIS A O 1
ATOM 746 N N . PRO A 1 91 ? 1.330 -6.914 20.324 1.00 47.22 91 PRO A N 1
ATOM 747 C CA . PRO A 1 91 ? 0.818 -6.845 18.964 1.00 47.22 91 PRO A CA 1
ATOM 748 C C . PRO A 1 91 ? 0.547 -5.448 18.387 1.00 47.22 91 PRO A C 1
ATOM 750 O O . PRO A 1 91 ? -0.611 -5.063 18.234 1.00 47.22 91 PRO A O 1
ATOM 753 N N . GLN A 1 92 ? 1.560 -4.647 18.071 1.00 48.31 92 GLN A N 1
ATOM 754 C CA . GLN A 1 92 ? 1.318 -3.321 17.507 1.00 48.31 92 GLN A CA 1
ATOM 755 C C . GLN A 1 92 ? 1.023 -3.410 16.012 1.00 48.31 92 GLN A C 1
ATOM 757 O O . GLN A 1 92 ? 1.910 -3.335 15.170 1.00 48.31 92 GLN A O 1
ATOM 762 N N . THR A 1 93 ? -0.264 -3.491 15.690 1.00 58.00 93 THR A N 1
ATOM 763 C CA . THR A 1 93 ? -0.782 -3.149 14.363 1.00 58.00 93 THR A CA 1
ATOM 764 C C . THR A 1 93 ? -0.376 -1.724 14.037 1.00 58.00 93 THR A C 1
ATOM 766 O O . THR A 1 93 ? -0.850 -0.802 14.701 1.00 58.00 93 THR A O 1
ATOM 769 N N . TYR A 1 94 ? 0.474 -1.539 13.021 1.00 68.06 94 TYR A N 1
ATOM 770 C CA . TYR A 1 94 ? 1.066 -0.235 12.703 1.00 68.06 94 TYR A CA 1
ATOM 771 C C . TYR A 1 94 ? 0.019 0.876 12.516 1.00 68.06 94 TYR A C 1
ATOM 773 O O . TYR A 1 94 ? 0.267 2.016 12.898 1.00 68.06 94 TYR A O 1
ATOM 781 N N . PHE A 1 95 ? -1.168 0.550 11.979 1.00 75.69 95 PHE A N 1
ATOM 782 C CA . PHE A 1 95 ? -2.171 1.553 11.602 1.00 75.69 95 PHE A CA 1
ATOM 783 C C . PHE A 1 95 ? -3.636 1.192 11.920 1.00 75.69 95 PHE A C 1
ATOM 785 O O . PHE A 1 95 ? -4.540 1.657 11.228 1.00 75.69 95 PHE A O 1
ATOM 792 N N . GLN A 1 96 ? -3.905 0.393 12.962 1.00 74.88 96 GLN A N 1
ATOM 793 C CA . GLN A 1 96 ? -5.281 -0.016 13.320 1.00 74.88 96 GLN A CA 1
ATOM 794 C C . GLN A 1 96 ? -5.866 0.702 14.550 1.00 74.88 96 GLN A C 1
ATOM 796 O O . GLN A 1 96 ? -6.630 0.130 15.329 1.00 74.88 96 GLN A O 1
ATOM 801 N N . SER A 1 97 ? -5.507 1.972 14.748 1.00 78.19 97 SER A N 1
ATOM 802 C CA . SER A 1 97 ? -6.067 2.792 15.834 1.00 78.19 97 SER A CA 1
ATOM 803 C C . SER A 1 97 ? -7.549 3.116 15.621 1.00 78.19 97 SER A C 1
ATOM 805 O O . SER A 1 97 ? -8.324 3.077 16.573 1.00 78.19 97 SER A O 1
ATOM 807 N N . ASP A 1 98 ? -7.941 3.412 14.377 1.00 83.38 98 ASP A N 1
ATOM 808 C CA . ASP A 1 98 ? -9.299 3.850 14.017 1.00 83.38 98 ASP A CA 1
ATOM 809 C C . ASP A 1 98 ? -10.040 2.864 13.097 1.00 83.38 98 ASP A C 1
ATOM 811 O O . ASP A 1 98 ? -11.269 2.903 12.980 1.00 83.38 98 ASP A O 1
ATOM 815 N N . LEU A 1 99 ? -9.292 1.988 12.425 1.00 83.44 99 LEU A N 1
ATOM 816 C CA . LEU A 1 99 ? -9.795 0.992 11.486 1.00 83.44 99 LEU A CA 1
ATOM 817 C C . LEU A 1 99 ? -9.222 -0.380 11.839 1.00 83.44 99 LEU A C 1
ATOM 819 O O . LEU A 1 99 ? -8.022 -0.517 12.018 1.00 83.44 99 LEU A O 1
ATOM 823 N N . THR A 1 100 ? -10.058 -1.405 11.880 1.00 82.06 100 THR A N 1
ATOM 824 C CA . THR A 1 100 ? -9.682 -2.796 12.125 1.00 82.06 100 THR A CA 1
ATOM 825 C C . THR A 1 100 ? -9.670 -3.574 10.821 1.00 82.06 100 THR A C 1
ATOM 827 O O . THR A 1 100 ? -10.632 -3.528 10.048 1.00 82.06 100 THR A O 1
ATOM 830 N N . LEU A 1 101 ? -8.604 -4.332 10.584 1.00 81.62 101 LEU A N 1
ATOM 831 C CA . LEU A 1 101 ? -8.517 -5.223 9.438 1.00 81.62 101 LEU A CA 1
ATOM 832 C C . LEU A 1 101 ? -9.431 -6.432 9.625 1.00 81.62 101 LEU A C 1
ATOM 834 O O . LEU A 1 101 ? -9.392 -7.123 10.636 1.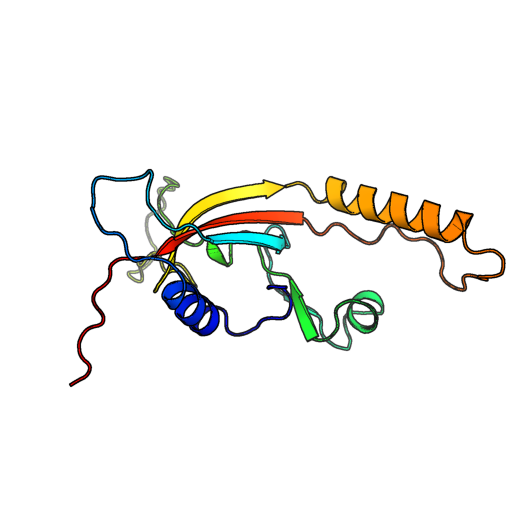00 81.62 101 LEU A O 1
ATOM 838 N N . THR A 1 102 ? -10.248 -6.700 8.616 1.00 81.88 102 THR A N 1
ATOM 839 C CA . THR A 1 102 ? -11.190 -7.823 8.600 1.00 81.88 102 THR A CA 1
ATOM 840 C C . THR A 1 102 ? -10.736 -8.943 7.675 1.00 81.88 102 THR A C 1
ATOM 842 O O . THR A 1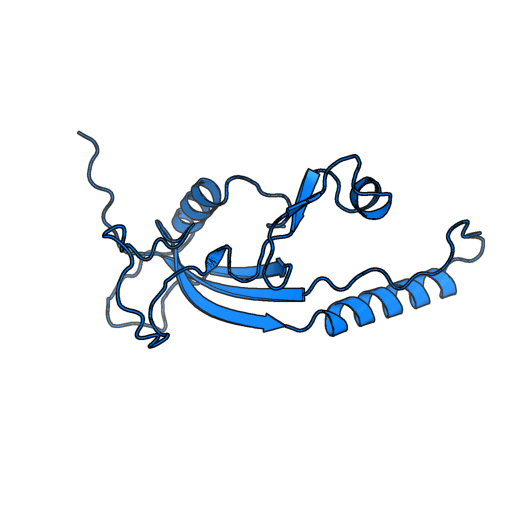 102 ? -10.954 -10.111 7.995 1.00 81.88 102 THR A O 1
ATOM 845 N N . ARG A 1 103 ? -10.131 -8.610 6.526 1.00 81.62 103 ARG A N 1
ATOM 846 C CA . ARG A 1 103 ? -9.612 -9.569 5.540 1.00 81.62 103 ARG A CA 1
ATOM 847 C C . ARG A 1 103 ? -8.456 -8.967 4.750 1.00 81.62 103 ARG A C 1
ATOM 849 O O . ARG A 1 103 ? -8.466 -7.770 4.477 1.00 81.62 103 ARG A O 1
ATOM 856 N N . SER A 1 104 ? -7.513 -9.815 4.354 1.00 82.88 104 SER A N 1
ATOM 857 C CA . SER A 1 104 ? -6.400 -9.476 3.469 1.00 82.88 104 SER A CA 1
ATOM 858 C C . SER A 1 104 ? -6.265 -10.539 2.385 1.00 82.88 104 SER A C 1
ATOM 860 O O . SER A 1 104 ? -6.473 -11.725 2.656 1.00 82.88 104 SER A O 1
ATOM 862 N N . TRP A 1 105 ? -5.901 -10.118 1.179 1.00 85.31 105 TRP A N 1
ATOM 863 C CA . TRP A 1 105 ? -5.550 -10.994 0.070 1.00 85.31 105 TRP A CA 1
ATOM 864 C C . TRP A 1 105 ? -4.256 -10.527 -0.579 1.00 85.31 105 TRP A C 1
ATOM 866 O O . TRP A 1 105 ? -4.007 -9.329 -0.715 1.00 85.31 105 TRP A O 1
ATOM 876 N N . TYR A 1 106 ? -3.468 -11.499 -1.020 1.00 83.50 106 TYR A N 1
ATOM 877 C CA . TYR A 1 106 ? -2.258 -11.293 -1.800 1.00 83.50 106 TYR A CA 1
ATOM 878 C C . TYR A 1 106 ? -2.495 -11.794 -3.223 1.00 83.50 106 TYR A C 1
ATOM 880 O O . TYR A 1 106 ? -2.905 -12.939 -3.424 1.00 83.50 106 TYR A O 1
ATOM 888 N N . ILE A 1 107 ? -2.243 -10.941 -4.208 1.00 87.06 107 ILE A N 1
ATOM 889 C CA . ILE A 1 107 ? -2.468 -11.208 -5.627 1.00 87.06 107 ILE A CA 1
ATOM 890 C C . ILE A 1 107 ? -1.119 -11.152 -6.327 1.00 87.06 107 ILE A C 1
ATOM 892 O O . ILE A 1 107 ? -0.436 -10.141 -6.267 1.00 87.06 107 ILE A O 1
ATOM 896 N N . ASN A 1 108 ? -0.743 -12.233 -7.011 1.00 85.38 108 ASN A N 1
ATOM 897 C CA . ASN A 1 108 ? 0.561 -12.370 -7.659 1.00 85.38 108 ASN A CA 1
ATOM 898 C C . ASN A 1 108 ? 0.835 -11.251 -8.695 1.00 85.38 108 ASN A C 1
ATOM 900 O O . ASN A 1 108 ? 0.015 -10.994 -9.575 1.00 85.38 108 ASN A O 1
ATOM 904 N N . GLY A 1 109 ? 2.032 -10.653 -8.656 1.00 86.06 109 GLY A N 1
ATOM 905 C CA . GLY A 1 109 ? 2.434 -9.564 -9.557 1.00 86.06 109 GLY A CA 1
ATOM 906 C C . GLY A 1 109 ? 2.487 -9.926 -11.045 1.00 86.06 109 GLY A C 1
ATOM 907 O O . GLY A 1 109 ? 2.504 -9.043 -11.899 1.00 86.06 109 GLY A O 1
ATOM 908 N N . MET A 1 110 ? 2.437 -11.217 -11.391 1.00 85.75 110 MET A N 1
ATOM 909 C CA . MET A 1 110 ? 2.307 -11.680 -12.776 1.00 85.75 110 MET A CA 1
ATOM 910 C C . MET A 1 110 ? 1.041 -11.162 -13.462 1.00 85.75 110 MET A C 1
ATOM 912 O O . MET A 1 110 ? 1.042 -11.014 -14.682 1.00 85.75 110 MET A O 1
ATOM 916 N N . HIS A 1 111 ? -0.028 -10.880 -12.713 1.00 88.12 111 HIS A N 1
ATOM 917 C CA . HIS A 1 111 ? -1.236 -10.283 -13.279 1.00 88.12 111 HIS A CA 1
ATOM 918 C C . HIS A 1 111 ? -0.951 -8.879 -13.811 1.00 88.12 111 HIS A C 1
ATOM 920 O O . HIS A 1 111 ? -1.181 -8.613 -14.987 1.00 88.12 111 HIS A O 1
ATOM 926 N N . TYR A 1 112 ? -0.367 -8.019 -12.978 1.00 86.56 112 TYR A N 1
ATOM 927 C CA . TYR A 1 112 ? -0.035 -6.659 -13.379 1.00 86.56 112 TYR A CA 1
ATOM 928 C C . TYR A 1 112 ? 1.077 -6.613 -14.436 1.00 86.56 112 TYR A C 1
ATOM 930 O O . TYR A 1 112 ? 0.981 -5.852 -15.394 1.00 86.56 112 TYR A O 1
ATOM 938 N N . SER A 1 113 ? 2.075 -7.501 -14.346 1.00 86.12 113 SER A N 1
ATOM 939 C CA . SER A 1 113 ? 3.100 -7.651 -15.389 1.00 86.12 113 SER A CA 1
ATOM 940 C C . SER A 1 113 ? 2.489 -7.944 -16.762 1.00 86.12 113 SER A C 1
ATOM 942 O O . SER A 1 113 ? 2.925 -7.353 -17.744 1.00 86.12 113 SER A O 1
ATOM 944 N N . ARG A 1 114 ? 1.480 -8.823 -16.851 1.00 88.38 114 ARG A N 1
ATOM 945 C CA . ARG A 1 114 ? 0.789 -9.114 -18.120 1.00 88.38 114 ARG A CA 1
ATOM 946 C C . ARG A 1 114 ? 0.003 -7.910 -18.627 1.00 88.38 114 ARG A C 1
ATOM 948 O O . ARG A 1 114 ? 0.065 -7.615 -19.813 1.00 88.38 114 ARG A O 1
ATOM 955 N N . THR A 1 115 ? -0.670 -7.185 -17.732 1.00 88.44 115 THR A N 1
ATOM 956 C CA . THR A 1 115 ? -1.365 -5.938 -18.083 1.00 88.44 115 THR A CA 1
ATOM 957 C C . THR A 1 115 ? -0.408 -4.926 -18.714 1.00 88.44 115 THR A C 1
ATOM 959 O O . THR A 1 115 ? -0.718 -4.368 -19.762 1.00 88.44 115 THR A O 1
ATOM 962 N N . LEU A 1 116 ? 0.776 -4.728 -18.125 1.00 86.69 116 LEU A N 1
ATOM 963 C CA . LEU A 1 116 ? 1.798 -3.824 -18.663 1.00 86.69 116 LEU A CA 1
ATOM 964 C C . LEU A 1 116 ? 2.352 -4.302 -20.009 1.00 86.69 116 LEU A C 1
ATOM 966 O O . LEU A 1 116 ? 2.542 -3.489 -20.910 1.00 86.69 116 LEU A O 1
ATOM 970 N N . GLU A 1 117 ? 2.588 -5.607 -20.165 1.00 87.81 117 GLU A N 1
ATOM 971 C CA . GLU A 1 117 ? 3.012 -6.189 -21.444 1.00 87.81 117 GLU A CA 1
ATOM 972 C C . GLU A 1 117 ? 1.960 -5.965 -22.540 1.00 87.81 117 GLU A C 1
ATOM 974 O O . GLU A 1 117 ? 2.309 -5.643 -23.675 1.00 87.81 117 GLU A O 1
ATOM 979 N N . ASP A 1 118 ? 0.674 -6.103 -22.223 1.00 92.56 118 ASP A N 1
ATOM 980 C CA . ASP A 1 118 ? -0.404 -5.879 -23.185 1.00 92.56 118 ASP A CA 1
ATOM 981 C C . ASP A 1 118 ? -0.584 -4.392 -23.517 1.00 92.56 118 ASP A C 1
ATOM 983 O O . ASP A 1 118 ? -0.798 -4.048 -24.682 1.00 92.56 118 ASP A O 1
ATOM 987 N N . TRP A 1 119 ? -0.423 -3.497 -22.540 1.00 88.12 119 TRP A N 1
ATOM 988 C CA . TRP A 1 119 ? -0.391 -2.052 -22.785 1.00 88.12 119 TRP A CA 1
ATOM 989 C C . TRP A 1 119 ? 0.773 -1.649 -23.685 1.00 88.12 119 TRP A C 1
ATOM 991 O O . TRP A 1 119 ? 0.564 -0.886 -24.627 1.00 88.12 119 TRP A O 1
ATOM 1001 N N . LEU A 1 120 ? 1.963 -2.209 -23.457 1.00 85.56 120 LEU A N 1
ATOM 1002 C CA . LEU A 1 120 ? 3.129 -1.971 -24.304 1.00 85.56 120 LEU A CA 1
ATOM 1003 C C . LEU A 1 120 ? 2.870 -2.421 -25.747 1.00 85.56 120 LEU A C 1
ATOM 1005 O O . LEU A 1 120 ? 3.038 -1.630 -26.669 1.00 85.56 120 LEU A O 1
ATOM 1009 N N . LYS A 1 121 ? 2.347 -3.639 -25.954 1.00 87.00 121 LYS A N 1
ATOM 1010 C CA . LYS A 1 121 ? 1.987 -4.133 -27.299 1.00 87.00 121 LYS A CA 1
ATOM 1011 C C . LYS A 1 121 ? 1.000 -3.208 -28.011 1.00 87.00 121 LYS A C 1
ATOM 1013 O O . LYS A 1 121 ? 1.107 -2.996 -29.219 1.00 87.00 121 LYS A O 1
ATOM 1018 N N . LEU A 1 122 ? 0.005 -2.689 -27.288 1.00 87.00 122 LEU A N 1
ATOM 1019 C CA . LEU A 1 122 ? -0.975 -1.755 -27.842 1.00 87.00 122 LEU A CA 1
ATOM 1020 C C . LEU A 1 122 ? -0.338 -0.409 -28.194 1.00 87.00 122 LEU A C 1
ATOM 1022 O O . LEU A 1 122 ? -0.658 0.154 -29.242 1.00 87.00 122 LEU A O 1
ATOM 1026 N N . GLN A 1 123 ? 0.559 0.092 -27.349 1.00 83.94 123 GLN A N 1
ATOM 1027 C CA . GLN A 1 123 ? 1.307 1.314 -27.611 1.00 83.94 123 GLN A CA 1
ATOM 1028 C C . GLN A 1 123 ? 2.188 1.162 -28.855 1.00 83.94 123 GLN A C 1
ATOM 1030 O O . GLN A 1 123 ? 2.076 1.983 -29.763 1.00 83.94 123 GLN A O 1
ATOM 1035 N N . ASP A 1 124 ? 2.966 0.083 -28.955 1.00 84.12 124 ASP A N 1
ATOM 1036 C CA . ASP A 1 124 ? 3.838 -0.203 -30.101 1.00 84.12 124 ASP A CA 1
ATOM 1037 C C . ASP A 1 124 ? 3.035 -0.333 -31.402 1.00 84.12 124 ASP A C 1
ATOM 1039 O O . ASP A 1 124 ? 3.401 0.222 -32.439 1.00 84.12 124 ASP A O 1
ATOM 1043 N N . LYS A 1 125 ? 1.888 -1.023 -31.349 1.00 84.62 125 LYS A N 1
ATOM 1044 C CA . LYS A 1 125 ? 0.998 -1.202 -32.506 1.00 84.62 125 LYS A CA 1
ATOM 1045 C C . LYS A 1 125 ? 0.427 0.122 -33.022 1.00 84.62 125 LYS A C 1
ATOM 1047 O O . LYS A 1 125 ? 0.236 0.275 -34.229 1.00 84.62 125 LYS A O 1
ATOM 1052 N N . ASN A 1 126 ? 0.122 1.055 -32.123 1.00 85.81 126 ASN A N 1
ATOM 1053 C CA . ASN A 1 126 ? -0.498 2.338 -32.461 1.00 85.81 126 ASN A CA 1
ATOM 1054 C C . ASN A 1 126 ? 0.529 3.467 -32.677 1.00 85.81 126 ASN A C 1
ATOM 1056 O O . ASN A 1 126 ? 0.199 4.491 -33.274 1.00 85.81 126 ASN A O 1
ATOM 1060 N N . GLY A 1 127 ? 1.776 3.281 -32.241 1.00 74.38 127 GLY A N 1
ATOM 1061 C CA . GLY A 1 127 ? 2.852 4.271 -32.242 1.00 74.38 127 GLY A CA 1
ATOM 1062 C C . GLY A 1 127 ? 3.557 4.465 -33.584 1.00 74.38 127 GLY A C 1
ATOM 1063 O O . GLY A 1 127 ? 4.786 4.448 -33.634 1.00 74.38 127 GLY A O 1
ATOM 1064 N N . LYS A 1 128 ? 2.822 4.671 -34.688 1.00 58.66 128 LYS A N 1
ATOM 1065 C CA . LYS A 1 128 ? 3.444 5.032 -35.977 1.00 58.66 128 LYS A CA 1
ATOM 1066 C C . LYS A 1 128 ? 4.279 6.312 -35.807 1.00 58.66 128 LYS A C 1
ATOM 1068 O O . LYS A 1 128 ? 3.721 7.390 -35.643 1.00 58.66 128 LYS A O 1
ATOM 1073 N N . GLY A 1 129 ? 5.606 6.181 -35.861 1.00 61.00 129 GLY A N 1
ATOM 1074 C CA . GLY A 1 129 ? 6.556 7.292 -35.717 1.00 61.00 129 GLY A CA 1
ATOM 1075 C C . GLY A 1 129 ? 7.182 7.459 -34.326 1.00 61.00 129 GLY A C 1
ATOM 1076 O O . GLY A 1 129 ? 7.962 8.388 -34.138 1.00 61.00 129 GLY A O 1
ATOM 1077 N N . ILE A 1 130 ? 6.901 6.573 -33.363 1.00 58.97 130 ILE A N 1
ATOM 1078 C CA . ILE A 1 130 ? 7.584 6.575 -32.061 1.00 58.97 130 ILE A CA 1
ATOM 1079 C C . ILE A 1 130 ? 8.863 5.736 -32.181 1.00 58.97 130 ILE A C 1
ATOM 1081 O O . ILE A 1 130 ? 8.860 4.521 -32.005 1.00 58.97 130 ILE A O 1
ATOM 1085 N N . THR A 1 131 ? 9.986 6.375 -32.508 1.00 52.34 131 THR A N 1
ATOM 1086 C CA . THR A 1 131 ? 11.316 5.772 -32.328 1.00 52.34 131 THR A CA 1
ATOM 1087 C C . THR A 1 131 ? 11.596 5.639 -30.834 1.00 52.34 131 THR A C 1
ATOM 1089 O O . THR A 1 131 ? 11.823 6.643 -30.163 1.00 52.34 131 THR A O 1
ATOM 1092 N N . HIS A 1 132 ? 11.571 4.414 -30.305 1.00 54.06 132 HIS A N 1
ATOM 1093 C CA . HIS A 1 132 ? 11.951 4.125 -28.922 1.00 54.06 132 HIS A CA 1
ATOM 1094 C C . HIS A 1 132 ? 13.485 4.147 -28.770 1.00 54.06 132 HIS A C 1
ATOM 1096 O O . HIS A 1 132 ? 14.154 3.310 -29.373 1.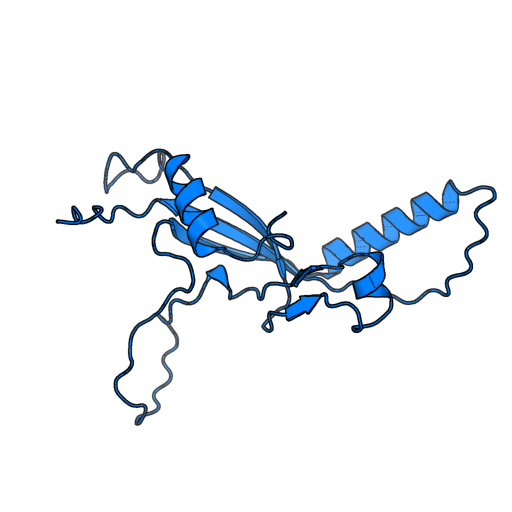00 54.06 132 HIS A O 1
ATOM 1102 N N . PRO A 1 133 ? 14.070 5.020 -27.925 1.00 49.12 133 PRO A N 1
ATOM 1103 C CA . PRO A 1 133 ? 15.477 4.905 -27.537 1.00 49.12 133 PRO A CA 1
ATOM 1104 C C . PRO A 1 133 ? 15.712 3.850 -26.439 1.00 49.12 133 PRO A C 1
ATOM 1106 O O . PRO A 1 133 ? 16.845 3.648 -26.007 1.00 49.12 133 PRO A O 1
ATOM 1109 N N . PHE A 1 134 ? 14.663 3.179 -25.955 1.00 53.78 134 PHE A N 1
ATOM 1110 C CA . PHE A 1 134 ? 14.721 2.379 -24.734 1.00 53.78 134 PHE A CA 1
ATOM 1111 C C . PHE A 1 134 ? 14.715 0.875 -25.028 1.00 53.78 134 PHE A C 1
ATOM 1113 O O . PHE A 1 134 ? 13.754 0.328 -25.560 1.00 53.78 134 PHE A O 1
ATOM 1120 N N . GLY A 1 135 ? 15.816 0.210 -24.666 1.00 43.38 135 GLY A N 1
ATOM 1121 C CA . GLY A 1 135 ? 15.980 -1.237 -24.775 1.00 43.38 135 GLY A CA 1
ATOM 1122 C C . GLY A 1 135 ? 15.079 -2.005 -23.806 1.00 43.38 135 GLY A C 1
ATOM 1123 O O . GLY A 1 135 ? 15.011 -1.696 -22.615 1.00 43.38 135 GLY A O 1
ATOM 1124 N N . TYR A 1 136 ? 14.420 -3.035 -24.335 1.00 44.75 136 TYR A N 1
ATOM 1125 C CA . TYR A 1 136 ? 13.522 -3.930 -23.614 1.00 44.75 136 TYR A CA 1
ATOM 1126 C C . TYR A 1 136 ? 14.208 -4.585 -22.417 1.00 44.75 136 TYR A C 1
ATOM 1128 O O . TYR A 1 136 ? 15.148 -5.370 -22.553 1.00 44.75 136 TYR A O 1
ATOM 1136 N N . ARG A 1 137 ? 13.670 -4.337 -21.229 1.00 44.03 137 ARG A N 1
ATOM 1137 C CA . ARG A 1 137 ? 13.867 -5.210 -20.081 1.00 44.03 137 ARG A CA 1
ATOM 1138 C C . ARG A 1 137 ? 12.537 -5.340 -19.349 1.00 44.03 137 ARG A C 1
ATOM 1140 O O . ARG A 1 137 ? 11.807 -4.371 -19.169 1.00 44.03 137 ARG A O 1
ATOM 1147 N N . LYS A 1 138 ? 12.223 -6.575 -18.973 1.00 40.16 138 LYS A N 1
ATOM 1148 C CA . LYS A 1 138 ? 11.039 -6.953 -18.207 1.00 40.16 138 LYS A CA 1
ATOM 1149 C C . LYS A 1 138 ? 11.119 -6.301 -16.824 1.00 40.16 138 LYS A C 1
ATOM 1151 O O . LYS A 1 138 ? 11.840 -6.791 -15.961 1.00 40.16 138 LYS A O 1
ATOM 1156 N N . TRP A 1 139 ? 10.418 -5.188 -16.633 1.00 46.09 139 TRP A N 1
ATOM 1157 C CA . TRP A 1 139 ? 10.512 -4.370 -15.423 1.00 46.09 139 TRP A CA 1
ATOM 1158 C C . TRP A 1 139 ? 9.136 -4.029 -14.869 1.00 46.09 139 TRP A C 1
ATOM 1160 O O . TRP A 1 139 ? 8.671 -2.908 -15.000 1.00 46.09 139 TRP A O 1
ATOM 1170 N N . MET A 1 140 ? 8.488 -5.000 -14.234 1.00 44.41 140 MET A N 1
ATOM 1171 C CA . MET A 1 140 ? 7.580 -4.750 -13.112 1.00 44.41 140 MET A CA 1
ATOM 1172 C C . MET A 1 140 ? 7.140 -6.095 -12.542 1.00 44.41 140 MET A C 1
ATOM 1174 O O . MET A 1 140 ? 6.486 -6.891 -13.206 1.00 44.41 140 MET A O 1
ATOM 1178 N N . CYS A 1 141 ? 7.524 -6.347 -11.296 1.00 40.69 141 CYS A N 1
ATOM 1179 C CA . CYS A 1 141 ? 6.939 -7.392 -10.467 1.00 40.69 141 CYS A CA 1
ATOM 1180 C C . CYS A 1 141 ? 6.483 -6.724 -9.167 1.00 40.69 141 CYS A C 1
ATOM 1182 O O . CYS A 1 141 ? 6.987 -7.023 -8.087 1.00 40.69 141 CYS A O 1
ATOM 1184 N N . SER A 1 142 ? 5.601 -5.724 -9.272 1.00 51.66 142 SER A N 1
ATOM 1185 C CA . SER A 1 142 ? 4.880 -5.256 -8.091 1.00 51.66 142 SER A CA 1
ATOM 1186 C C . SER A 1 142 ? 3.785 -6.268 -7.810 1.00 51.66 142 SER A C 1
ATOM 1188 O O . SER A 1 142 ? 3.072 -6.695 -8.718 1.00 51.66 142 SER A O 1
ATOM 1190 N N . THR A 1 143 ? 3.706 -6.711 -6.563 1.00 56.81 143 THR A N 1
ATOM 1191 C CA . THR A 1 143 ? 2.633 -7.607 -6.150 1.00 56.81 143 THR A CA 1
ATOM 1192 C C . THR A 1 143 ? 1.448 -6.767 -5.699 1.00 56.81 143 THR A C 1
ATOM 1194 O O . THR A 1 143 ? 1.639 -5.617 -5.324 1.00 56.81 143 THR A O 1
ATOM 1197 N N . ASP A 1 144 ? 0.233 -7.295 -5.763 1.00 56.59 144 ASP A N 1
ATOM 1198 C CA . ASP A 1 144 ? -0.970 -6.559 -5.376 1.00 56.59 144 ASP A CA 1
ATOM 1199 C C . ASP A 1 144 ? -1.481 -7.066 -4.027 1.00 56.59 144 ASP A C 1
ATOM 1201 O O . ASP A 1 144 ? -1.516 -8.273 -3.770 1.00 56.59 144 ASP A O 1
ATOM 1205 N N . ALA A 1 145 ? -1.906 -6.153 -3.158 1.00 57.06 145 ALA A N 1
ATOM 1206 C CA . ALA A 1 145 ? -2.609 -6.477 -1.926 1.00 57.06 145 ALA A CA 1
ATOM 1207 C C . ALA A 1 145 ? -4.004 -5.860 -1.936 1.00 57.06 145 ALA A C 1
ATOM 1209 O O . ALA A 1 145 ? -4.189 -4.713 -2.344 1.00 57.06 145 ALA A O 1
ATOM 1210 N N . ALA A 1 146 ? -4.972 -6.625 -1.443 1.00 62.47 146 ALA A N 1
ATOM 1211 C CA . ALA A 1 146 ? -6.334 -6.170 -1.230 1.00 62.47 146 ALA A CA 1
ATOM 1212 C C . ALA A 1 146 ? -6.690 -6.296 0.256 1.00 62.47 146 ALA A C 1
ATOM 1214 O O . ALA A 1 146 ? -6.422 -7.329 0.869 1.00 62.47 146 ALA A O 1
ATOM 1215 N N . LEU A 1 147 ? -7.283 -5.261 0.850 1.00 61.44 147 LEU A N 1
ATOM 1216 C CA . LEU A 1 147 ? -7.573 -5.202 2.286 1.00 61.44 147 LEU A CA 1
ATOM 1217 C C . LEU A 1 147 ? -9.013 -4.755 2.524 1.00 61.44 147 LEU A C 1
ATOM 1219 O O . LEU A 1 147 ? -9.461 -3.787 1.917 1.00 61.44 147 LEU A O 1
ATOM 1223 N N . HIS A 1 148 ? -9.715 -5.418 3.445 1.00 63.69 148 HIS A N 1
ATOM 1224 C CA . HIS A 1 148 ? -10.981 -4.939 4.004 1.00 63.69 148 HIS A CA 1
ATOM 1225 C C . HIS A 1 148 ? -10.781 -4.435 5.424 1.00 63.69 148 HIS A C 1
ATOM 1227 O O . HIS A 1 148 ? -10.426 -5.206 6.315 1.00 63.69 148 HIS A O 1
ATOM 1233 N N . LEU A 1 149 ? -11.105 -3.170 5.652 1.00 66.12 149 LEU A N 1
ATOM 1234 C CA . LEU A 1 149 ? -11.035 -2.499 6.943 1.00 66.12 149 LEU A CA 1
ATOM 1235 C C . LEU A 1 149 ? -12.442 -2.090 7.398 1.00 66.12 149 LEU A C 1
ATOM 1237 O O . LEU A 1 149 ? -13.291 -1.743 6.582 1.00 66.12 149 LEU A O 1
ATOM 1241 N N . THR A 1 150 ? -12.698 -2.108 8.700 1.00 68.12 150 THR A N 1
ATOM 1242 C CA . THR A 1 150 ? -13.945 -1.621 9.312 1.00 68.12 150 THR A CA 1
ATOM 1243 C C . THR A 1 150 ? -13.620 -0.674 10.457 1.00 68.12 150 THR A C 1
ATOM 1245 O O . THR A 1 150 ? -12.549 -0.767 11.038 1.00 68.12 150 THR A O 1
ATOM 1248 N N . ARG A 1 151 ? -14.508 0.258 10.796 1.00 71.69 151 ARG A N 1
ATOM 1249 C CA . ARG A 1 151 ? -14.249 1.233 11.863 1.00 71.69 151 ARG A CA 1
ATOM 1250 C C . ARG A 1 151 ? -14.226 0.570 13.248 1.00 71.69 151 ARG A C 1
ATOM 1252 O O . ARG A 1 151 ? -15.173 -0.140 13.593 1.00 71.69 151 ARG A O 1
ATOM 1259 N N . ASP A 1 152 ? -13.180 0.838 14.035 1.00 61.09 152 ASP A N 1
ATOM 1260 C CA . ASP A 1 152 ? -13.080 0.393 15.434 1.00 61.09 152 ASP A CA 1
ATOM 1261 C C . ASP A 1 152 ? -13.959 1.277 16.345 1.00 61.09 152 ASP A C 1
ATOM 1263 O O . ASP A 1 152 ? -14.196 2.459 16.077 1.00 61.09 152 ASP A O 1
ATOM 1267 N N . ARG A 1 153 ? -14.482 0.698 17.430 1.00 55.03 153 ARG A N 1
ATOM 1268 C CA . ARG A 1 153 ? -15.449 1.326 18.343 1.00 55.03 153 ARG A CA 1
ATOM 1269 C C . ARG A 1 153 ? -14.795 2.108 19.481 1.00 55.03 153 ARG A C 1
ATOM 1271 O O . ARG A 1 153 ? -15.524 2.555 20.366 1.00 55.03 153 ARG A O 1
ATOM 1278 N N . ARG A 1 154 ? -13.462 2.246 19.520 1.00 50.62 154 ARG A N 1
ATOM 1279 C CA . ARG A 1 154 ? -12.794 2.825 20.693 1.00 50.62 154 ARG A CA 1
ATOM 1280 C C . ARG A 1 154 ? -13.341 4.231 20.988 1.00 50.62 154 ARG A C 1
ATOM 1282 O O . ARG A 1 154 ? -13.265 5.109 20.125 1.00 50.62 154 ARG A O 1
ATOM 1289 N N . PRO A 1 155 ? -13.926 4.456 22.182 1.00 42.81 155 PRO A N 1
ATOM 1290 C CA . PRO A 1 155 ? -14.373 5.780 22.564 1.00 42.81 155 PRO A CA 1
ATOM 1291 C C . PRO A 1 155 ? -13.144 6.680 22.599 1.00 42.81 155 PRO A C 1
ATOM 1293 O O . PRO A 1 155 ? -12.151 6.347 23.248 1.00 42.81 155 PRO A O 1
ATOM 1296 N N . ARG A 1 156 ? -13.191 7.814 21.891 1.00 48.59 156 ARG A N 1
ATOM 1297 C CA . ARG A 1 156 ? -12.183 8.857 22.087 1.00 48.59 156 ARG A CA 1
ATOM 1298 C C . ARG A 1 156 ? -12.308 9.289 23.540 1.00 48.59 156 ARG A C 1
ATOM 1300 O O . ARG A 1 156 ? -13.311 9.898 23.905 1.00 48.59 156 ARG A O 1
ATOM 1307 N N . GLY A 1 157 ? -11.329 8.923 24.365 1.00 42.75 157 GLY A N 1
ATOM 1308 C CA . GLY A 1 157 ? -11.198 9.501 25.691 1.00 42.75 157 GLY A CA 1
ATOM 1309 C C . GLY A 1 157 ? -11.213 11.015 25.527 1.00 42.75 157 GLY A C 1
ATOM 1310 O O . GLY A 1 157 ? -10.464 11.556 24.714 1.00 42.75 157 GLY A O 1
ATOM 1311 N N . THR A 1 158 ? -12.128 11.680 26.223 1.00 36.19 158 THR A N 1
ATOM 1312 C CA . THR A 1 158 ? -12.155 13.136 26.313 1.00 36.19 158 THR A CA 1
ATOM 1313 C C . THR A 1 158 ? -10.787 13.582 26.813 1.00 36.19 158 THR A C 1
ATOM 1315 O O . THR A 1 158 ? -10.428 13.275 27.951 1.00 36.19 158 THR A O 1
ATOM 1318 N N . ALA A 1 159 ? -10.011 14.245 25.955 1.00 36.28 159 ALA A N 1
ATOM 1319 C CA . ALA A 1 159 ? -8.848 14.986 26.408 1.00 36.28 159 ALA A CA 1
ATOM 1320 C C . ALA A 1 159 ? -9.361 16.020 27.421 1.00 36.28 159 ALA A C 1
ATOM 1322 O O . ALA A 1 159 ?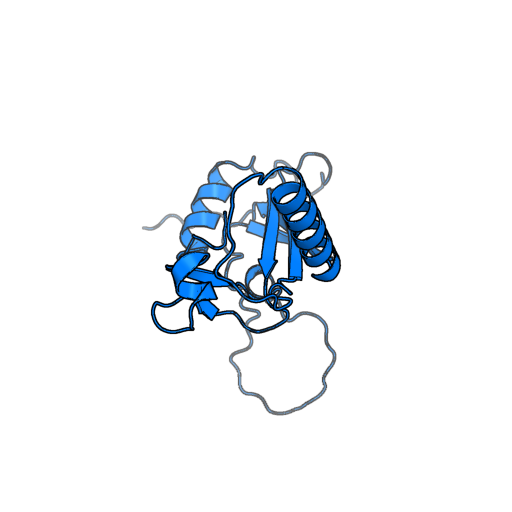 -10.233 16.823 27.083 1.00 36.28 159 ALA A O 1
ATOM 1323 N N . LYS A 1 160 ? -8.919 15.882 28.672 1.00 33.81 160 LYS A N 1
ATOM 1324 C CA . LYS A 1 160 ? -9.074 16.912 29.700 1.00 33.81 160 LYS A CA 1
ATOM 1325 C C . LYS A 1 160 ? -8.099 18.044 29.424 1.00 33.81 160 LYS A C 1
ATOM 1327 O O . LYS A 1 160 ? -6.981 17.724 28.962 1.00 33.81 160 LYS A O 1
#

InterPro domains:
  IPR029063 S-adenosyl-L-methionine-dependent methyltransferase superfamily [G3DSA:3.40.50.150] (1-154)
  IPR029063 S-adenosyl-L-methionine-dependent methyltransferase superfamily [SSF53335] (1-128)

Radius of gyration: 20.55 Å; chains: 1; bounding box: 44×39×66 Å

Organism: NCBI:txid117010

Secondary structure (DSSP, 8-state):
--TT-S-HHHHHHHHHHHSPPP--TT-SSS--EEEEEEEEBSS--EE--TTS-HHIIIIITT-EE-BTTTTT--------------S------TT-SSEEEEEEEEE-THHHHHHHHHHHHHHHHH-TT-------------EEEEEEEEE---------

Foldseek 3Di:
DCQLDDPLQVVVVVVLVVWDDDPDPPDPPPFGKDKDKDFADQADKDALDDPPDDCSVPPPHNTIHHHQCLQPQFPDDDPDPDPDDDPPDDSDRPHPPFKDWDDKDKAWLVVVLVVVVVVVVVCVVVVPPDDDPDDDDSDDGGIMMMTMITTDPDPPDPDD

Sequence (160 aa):
MFEHMKNYQVMFQKVSTWLRPKLSPAARADDALLFIQVFCHRSMPYHFEEGDGWMAQNFFSGGTMPSHDLFYFSPLSYNVSLASYTLRDHPQTYFQSDLTLTRSWYINGMHYSRTLEDWLKLQDKNGKGITHPFGYRKWMCSTDAALHLTRDRRPRGTAK

pLDDT: mean 70.99, std 18.67, range [33.81, 92.56]